Protein AF-A0A7V0QS65-F1 (afdb_monomer)

Nearest PDB structures (foldseek):
  6ao8-assembly1_A  TM=9.561E-01  e=2.373E-02  Neisseria gonorrhoeae NCCP11945
  5b63-assembly1_C  TM=9.162E-01  e=2.020E-02  Escherichia coli K-12
  5b63-assembly1_A  TM=8.714E-01  e=7.732E-02  Escherichia coli K-12
  7yse-assembly1_D  TM=7.301E-01  e=1.126E-01  Escherichia coli K-12
  7yse-assembly1_C  TM=7.371E-01  e=2.520E-01  Escherichia coli K-12

Solvent-accessible surface area (backbone atoms only — not comparable to full-atom values): 5998 Å² total; per-residue (Å²): 139,78,75,55,75,92,77,45,59,57,84,67,68,74,51,69,55,55,50,52,46,56,53,56,64,68,43,50,67,58,55,54,47,52,23,61,76,71,72,37,67,67,56,56,54,54,53,50,51,49,54,52,49,48,49,51,54,35,58,76,75,43,80,51,83,55,94,52,58,63,54,22,50,28,44,50,47,53,52,52,53,51,51,50,53,53,44,50,51,30,50,74,72,74,42,86,71,71,96,70,133

Radius of gyration: 14.53 Å; Cα contacts (8 Å, |Δi|>4): 77; chains: 1; bounding box: 27×30×43 Å

Organism: Aerophobetes bacterium (NCBI:txid2030807)

InterPro domains:
  IPR001278 Arginine-tRNA ligase [PTHR11956] (10-101)
  IPR008909 DALR anticodon binding [PF05746] (9-101)
  IPR008909 DALR anticodon binding [SM00836] (2-101)
  IPR009080 Aminoacyl-tRNA synthetase, class Ia, anticodon-binding [SSF47323] (6-101)

pLDDT: mean 92.58, std 9.52, range [49.34, 98.0]

Sequence (101 aa):
FTPDPEKVNLNLLTTPEERDLMLSITLLPDQVKEAGENLEPHHLTGYLQEIASLFHYFYTRHRVITNNRELSHARLFLIQAVKIVIADLLRILGISAPERM

Structure (mmCIF, N/CA/C/O backbone):
data_AF-A0A7V0QS65-F1
#
_entry.id   AF-A0A7V0QS65-F1
#
loop_
_atom_site.group_PDB
_atom_site.id
_atom_site.type_symbol
_atom_site.label_atom_id
_atom_site.label_alt_id
_atom_site.label_comp_id
_atom_site.label_asym_id
_atom_site.label_entity_id
_atom_site.label_seq_id
_atom_site.pdbx_PDB_ins_code
_atom_site.Cartn_x
_atom_site.Cartn_y
_atom_site.Cartn_z
_atom_site.occupancy
_atom_site.B_iso_or_equiv
_atom_site.auth_seq_id
_atom_site.auth_comp_id
_atom_site.auth_asym_id
_atom_site.auth_atom_id
_atom_site.pdbx_PDB_model_num
ATOM 1 N N . PHE A 1 1 ? -5.873 6.480 -15.294 1.00 49.34 1 PHE A N 1
ATOM 2 C CA . PHE A 1 1 ? -5.361 5.309 -16.029 1.00 49.34 1 PHE A CA 1
ATOM 3 C C . PHE A 1 1 ?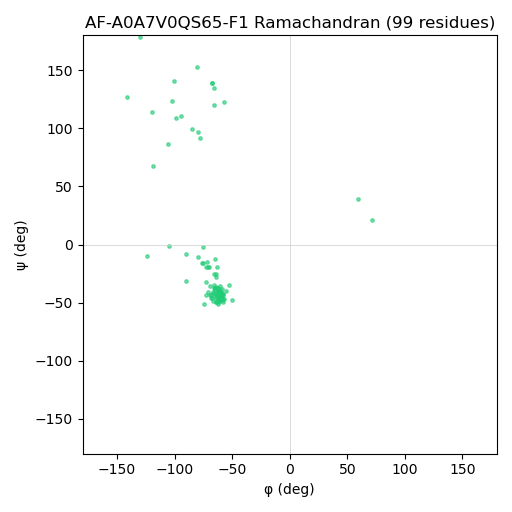 -5.263 4.160 -15.047 1.00 49.34 1 PHE A C 1
ATOM 5 O O . PHE A 1 1 ? -4.227 3.986 -14.423 1.00 49.34 1 PHE A O 1
ATOM 12 N N . THR A 1 2 ? -6.356 3.430 -14.854 1.00 53.78 2 THR A N 1
ATOM 13 C CA . THR A 1 2 ? -6.335 2.187 -14.080 1.00 53.78 2 THR A CA 1
ATOM 14 C C . THR A 1 2 ? -6.258 1.073 -15.113 1.00 53.78 2 THR A C 1
ATOM 16 O O . THR A 1 2 ? -7.206 0.942 -15.890 1.00 53.78 2 THR A O 1
ATOM 19 N N . PRO A 1 3 ? -5.125 0.369 -15.255 1.00 63.59 3 PRO A N 1
ATOM 20 C CA . PRO A 1 3 ? -5.078 -0.753 -16.172 1.00 63.59 3 PRO A CA 1
ATOM 21 C C . PRO A 1 3 ? -6.028 -1.841 -15.647 1.00 63.59 3 PRO A C 1
ATOM 23 O O . PRO A 1 3 ? -6.094 -2.091 -14.446 1.00 63.5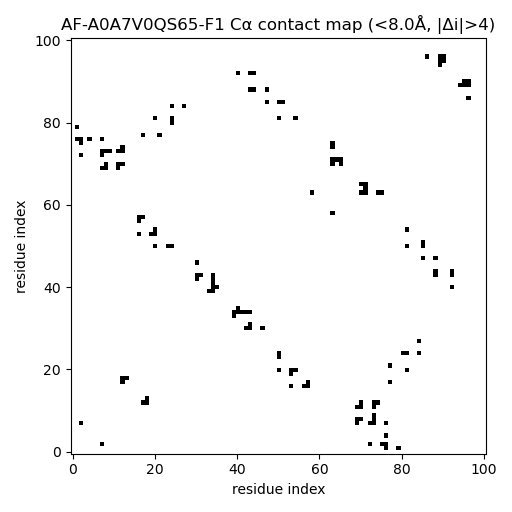9 3 PRO A O 1
ATOM 26 N N . ASP A 1 4 ? -6.829 -2.396 -16.552 1.00 72.44 4 ASP A N 1
ATOM 27 C CA . ASP A 1 4 ? -7.848 -3.405 -16.253 1.00 72.44 4 ASP A CA 1
ATOM 28 C C . ASP A 1 4 ? -7.190 -4.626 -15.575 1.00 72.44 4 ASP A C 1
ATOM 30 O O . ASP A 1 4 ? -6.261 -5.178 -16.175 1.00 72.44 4 ASP A O 1
ATOM 34 N N . PRO A 1 5 ? -7.614 -5.036 -14.358 1.00 68.62 5 PRO A N 1
ATOM 35 C CA . PRO A 1 5 ? -7.000 -6.145 -13.627 1.00 68.62 5 PRO A CA 1
ATOM 36 C C . PRO A 1 5 ? -6.912 -7.428 -14.458 1.00 68.62 5 PRO A C 1
ATOM 38 O O . PRO A 1 5 ? -5.928 -8.155 -14.356 1.00 68.62 5 PRO A O 1
ATOM 41 N N . GLU A 1 6 ? -7.901 -7.679 -15.322 1.00 75.44 6 GLU A N 1
ATOM 42 C CA . GLU A 1 6 ? -7.947 -8.875 -16.172 1.00 75.44 6 GLU A CA 1
ATOM 43 C C . GLU A 1 6 ? -6.971 -8.806 -17.356 1.00 75.44 6 GLU A C 1
ATOM 45 O O . GLU A 1 6 ? -6.658 -9.821 -17.975 1.00 75.44 6 GLU A O 1
ATOM 50 N N . LYS A 1 7 ? -6.456 -7.612 -17.675 1.00 83.94 7 LYS A N 1
ATOM 51 C CA . LYS A 1 7 ? -5.524 -7.372 -18.788 1.00 83.94 7 LYS A CA 1
ATOM 52 C C . LYS A 1 7 ? -4.075 -7.155 -18.341 1.00 83.94 7 LYS A C 1
ATOM 54 O O . LYS A 1 7 ? -3.211 -6.939 -19.192 1.00 83.94 7 LYS A O 1
ATOM 59 N N . VAL A 1 8 ? -3.790 -7.175 -17.038 1.00 91.62 8 VAL A N 1
ATOM 60 C CA . VAL A 1 8 ? -2.442 -6.956 -16.495 1.00 91.62 8 VAL A CA 1
ATOM 61 C C . VAL A 1 8 ? -1.813 -8.281 -16.086 1.00 91.62 8 VAL A C 1
ATOM 63 O O . VAL A 1 8 ? -2.332 -8.999 -15.237 1.00 91.62 8 VAL A O 1
ATOM 66 N N . ASN A 1 9 ? -0.639 -8.587 -16.639 1.00 93.81 9 ASN A N 1
ATOM 67 C CA . ASN A 1 9 ? 0.122 -9.765 -16.238 1.00 93.81 9 ASN A CA 1
ATOM 68 C C . ASN A 1 9 ? 0.865 -9.520 -14.912 1.00 93.81 9 ASN A C 1
ATOM 70 O O . ASN A 1 9 ? 2.005 -9.052 -14.898 1.00 93.81 9 ASN A O 1
ATOM 74 N N . LEU A 1 10 ? 0.220 -9.854 -13.792 1.00 92.50 10 LEU A N 1
ATOM 75 C CA . LEU A 1 10 ? 0.791 -9.692 -12.449 1.00 92.50 10 LEU A CA 1
ATOM 76 C C . LEU A 1 10 ? 1.917 -10.689 -12.134 1.00 92.50 10 LEU A C 1
ATOM 78 O O . LEU A 1 10 ? 2.701 -10.429 -11.227 1.00 92.50 10 LEU A O 1
ATOM 82 N N . ASN A 1 11 ? 2.080 -11.768 -12.912 1.00 94.31 11 ASN A N 1
ATOM 83 C CA . ASN A 1 11 ? 3.187 -12.721 -12.728 1.00 94.31 11 ASN A CA 1
ATOM 84 C C . ASN A 1 11 ? 4.568 -12.096 -12.994 1.00 94.31 11 ASN A C 1
ATOM 86 O O . ASN A 1 11 ? 5.590 -12.701 -12.683 1.00 94.31 11 ASN A O 1
ATOM 90 N N . LEU A 1 12 ? 4.608 -10.896 -13.582 1.00 95.44 12 LEU A N 1
ATOM 91 C CA . LEU A 1 12 ? 5.833 -10.122 -13.782 1.00 95.44 12 LEU A CA 1
ATOM 92 C C . LEU A 1 12 ? 6.333 -9.452 -12.490 1.00 95.44 12 LEU A C 1
ATOM 94 O O . LEU A 1 12 ? 7.495 -9.044 -12.441 1.00 95.44 12 LEU A O 1
ATOM 98 N N . LEU A 1 13 ? 5.485 -9.353 -11.459 1.00 95.44 13 LEU A N 1
ATOM 99 C CA . LEU A 1 13 ? 5.854 -8.851 -10.137 1.00 95.44 13 LEU A CA 1
ATOM 100 C C . LEU A 1 13 ? 6.560 -9.961 -9.355 1.00 95.44 13 LEU A C 1
ATOM 102 O O . LEU A 1 13 ? 5.932 -10.856 -8.791 1.00 95.44 13 LEU A O 1
ATOM 106 N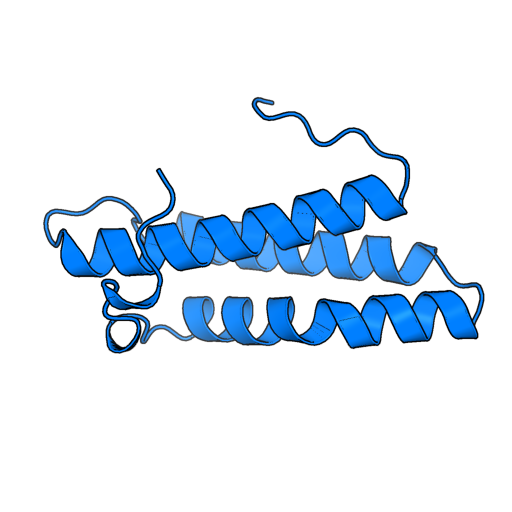 N . THR A 1 14 ? 7.886 -9.936 -9.373 1.00 96.31 14 THR A N 1
ATOM 107 C CA . THR A 1 14 ? 8.735 -11.037 -8.896 1.00 96.31 14 THR A CA 1
ATOM 108 C C . THR A 1 14 ? 9.720 -10.606 -7.824 1.00 96.31 14 THR A C 1
ATOM 110 O O . THR A 1 14 ? 10.365 -11.462 -7.214 1.00 96.31 14 THR A O 1
ATOM 113 N N . THR A 1 15 ? 9.860 -9.303 -7.574 1.00 96.88 15 THR A N 1
ATOM 114 C CA . THR A 1 15 ? 10.856 -8.820 -6.623 1.00 96.88 15 THR A CA 1
ATOM 115 C C . THR A 1 15 ? 10.348 -8.954 -5.184 1.00 96.88 15 THR A C 1
ATOM 117 O O . THR A 1 15 ? 9.135 -8.908 -4.946 1.00 96.88 15 THR A O 1
ATOM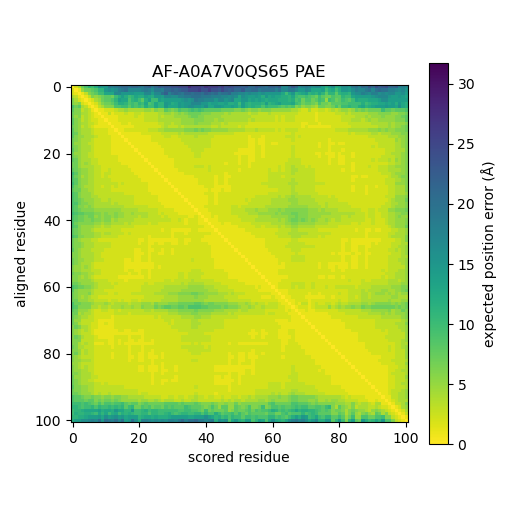 120 N N . PRO A 1 16 ? 11.250 -9.108 -4.198 1.00 96.88 16 PRO A N 1
ATOM 121 C CA . PRO A 1 16 ? 10.860 -9.140 -2.791 1.00 96.88 16 PRO A CA 1
ATOM 122 C C . PRO A 1 16 ? 10.071 -7.895 -2.374 1.00 96.88 16 PRO A C 1
ATOM 124 O O . PRO A 1 16 ? 9.051 -8.013 -1.717 1.00 96.88 16 PRO A O 1
ATOM 127 N N . GLU A 1 17 ? 10.465 -6.714 -2.851 1.00 97.12 17 GLU A N 1
ATOM 128 C CA . GLU A 1 17 ? 9.838 -5.441 -2.473 1.00 97.12 17 GLU A CA 1
ATOM 129 C C . GLU A 1 17 ? 8.414 -5.308 -3.027 1.00 97.12 17 GLU A C 1
ATOM 131 O O . GLU A 1 17 ? 7.536 -4.748 -2.374 1.00 97.12 17 GLU A O 1
ATOM 136 N N . GLU A 1 18 ? 8.170 -5.837 -4.231 1.00 97.19 18 GLU A N 1
ATOM 137 C CA . GLU A 1 18 ? 6.825 -5.927 -4.804 1.00 97.1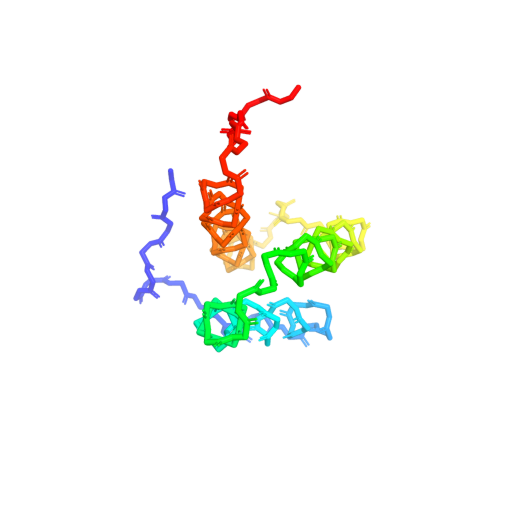9 18 GLU A CA 1
ATOM 138 C C . GLU A 1 18 ? 5.950 -6.857 -3.954 1.00 97.19 18 GLU A C 1
ATOM 140 O O . GLU A 1 18 ? 4.800 -6.528 -3.661 1.00 97.19 18 GLU A O 1
ATOM 145 N N . ARG A 1 19 ? 6.501 -7.996 -3.514 1.00 96.81 19 ARG A N 1
ATOM 146 C CA . ARG A 1 19 ? 5.813 -8.945 -2.630 1.00 96.81 19 ARG A CA 1
ATOM 147 C C . ARG A 1 19 ? 5.519 -8.346 -1.258 1.00 96.81 19 ARG A C 1
ATOM 149 O O . ARG A 1 19 ? 4.400 -8.512 -0.782 1.00 96.81 19 ARG A O 1
ATOM 156 N N . ASP A 1 20 ? 6.470 -7.650 -0.652 1.00 96.88 20 ASP A N 1
ATOM 157 C CA . ASP A 1 20 ? 6.300 -7.026 0.662 1.00 96.88 20 ASP A CA 1
ATOM 158 C C . ASP A 1 20 ? 5.188 -5.973 0.625 1.00 96.88 20 ASP A C 1
ATOM 160 O O . ASP A 1 20 ? 4.323 -5.952 1.501 1.00 96.88 20 ASP A O 1
ATOM 164 N N . LEU A 1 21 ? 5.139 -5.162 -0.440 1.00 97.19 21 LEU A N 1
ATOM 165 C CA . LEU A 1 21 ? 4.028 -4.243 -0.678 1.00 97.19 21 LEU A CA 1
ATOM 166 C C . LEU A 1 21 ? 2.696 -4.979 -0.828 1.00 97.19 21 LEU A C 1
ATOM 168 O O . LEU A 1 21 ? 1.731 -4.594 -0.176 1.00 97.19 21 LEU A O 1
ATOM 172 N N . MET A 1 22 ? 2.638 -6.029 -1.657 1.00 96.56 22 MET A N 1
ATOM 173 C CA . MET A 1 22 ? 1.418 -6.819 -1.866 1.00 96.56 22 MET A CA 1
ATOM 174 C C . MET A 1 22 ? 0.907 -7.453 -0.569 1.00 96.56 22 MET A C 1
ATOM 176 O O . MET A 1 22 ? -0.292 -7.436 -0.316 1.00 96.56 22 MET A O 1
ATOM 180 N N . LEU A 1 23 ? 1.795 -7.989 0.267 1.00 97.00 23 LEU A N 1
ATOM 181 C CA . LEU A 1 23 ? 1.412 -8.546 1.562 1.00 97.00 23 LEU A CA 1
ATOM 182 C C . LEU A 1 23 ? 0.922 -7.443 2.500 1.00 97.00 23 LEU A C 1
ATOM 184 O O . LEU A 1 23 ? -0.165 -7.559 3.060 1.00 97.00 23 LEU A O 1
ATOM 188 N N . SER A 1 24 ? 1.669 -6.344 2.611 1.00 97.06 24 SER A N 1
ATOM 189 C CA . SER A 1 24 ? 1.310 -5.231 3.488 1.00 97.06 24 SER A CA 1
ATOM 190 C C . SER A 1 24 ? -0.075 -4.672 3.159 1.00 97.06 24 SER A C 1
ATOM 192 O O . SER A 1 24 ? -0.895 -4.558 4.066 1.00 97.06 24 SER A O 1
ATOM 194 N N . ILE A 1 25 ? -0.404 -4.423 1.882 1.00 96.38 25 ILE A N 1
ATOM 195 C CA . ILE A 1 25 ? -1.726 -3.890 1.494 1.00 96.38 25 ILE A CA 1
ATOM 196 C C . ILE A 1 25 ? -2.887 -4.841 1.815 1.00 96.38 25 ILE A C 1
ATOM 198 O O . ILE A 1 25 ? -3.998 -4.372 2.055 1.00 96.38 25 ILE A O 1
ATOM 202 N N . THR A 1 26 ? -2.659 -6.161 1.842 1.00 96.31 26 THR A N 1
ATOM 203 C CA . THR A 1 26 ? -3.722 -7.127 2.179 1.00 96.31 26 THR A CA 1
ATOM 204 C C . THR A 1 26 ? -4.113 -7.102 3.652 1.00 96.31 26 THR A C 1
ATOM 206 O O . THR A 1 26 ? -5.216 -7.527 3.977 1.00 96.31 26 THR A O 1
ATOM 209 N N . LEU A 1 27 ? -3.257 -6.557 4.524 1.00 96.88 27 LEU A N 1
ATOM 210 C CA . LEU A 1 27 ? -3.508 -6.470 5.965 1.00 96.88 27 LEU A CA 1
ATOM 211 C C . LEU A 1 27 ? -4.444 -5.318 6.353 1.00 96.88 27 LEU A C 1
ATOM 213 O O . LEU A 1 27 ? -4.898 -5.279 7.493 1.00 96.88 27 LEU A O 1
ATOM 217 N N . LEU A 1 28 ? -4.756 -4.389 5.439 1.00 97.12 28 LEU A N 1
ATOM 218 C CA . LEU A 1 28 ? -5.573 -3.209 5.744 1.00 97.12 28 LEU A CA 1
ATOM 219 C C . LEU A 1 28 ? -6.892 -3.546 6.474 1.00 97.12 28 LEU A C 1
ATOM 221 O O . LEU A 1 28 ? -7.173 -2.886 7.474 1.00 97.12 28 LEU A O 1
ATOM 225 N N . PRO A 1 29 ? -7.708 -4.531 6.040 1.00 97.25 29 PRO A N 1
ATOM 226 C CA . PRO A 1 29 ? -8.972 -4.832 6.710 1.00 97.25 29 PRO A CA 1
ATOM 227 C C . PRO A 1 29 ? -8.776 -5.278 8.161 1.00 97.25 29 PRO A C 1
ATOM 229 O O . PRO A 1 29 ? -9.522 -4.839 9.036 1.00 97.25 29 PRO A O 1
ATOM 232 N N . ASP A 1 30 ? -7.755 -6.099 8.416 1.00 97.38 30 ASP A N 1
ATOM 233 C CA . ASP A 1 30 ? -7.436 -6.600 9.753 1.00 97.38 30 ASP A CA 1
ATOM 234 C C . ASP A 1 30 ? -6.925 -5.467 10.648 1.00 97.38 30 ASP A C 1
ATOM 236 O O . ASP A 1 30 ? -7.403 -5.315 11.769 1.00 97.38 30 ASP A O 1
ATOM 240 N N . GLN A 1 31 ? -6.045 -4.606 10.126 1.00 97.50 31 GLN A N 1
ATOM 241 C CA . GLN A 1 31 ? -5.538 -3.431 10.845 1.00 97.50 31 GLN A CA 1
ATOM 242 C C . GLN A 1 31 ? -6.661 -2.455 11.223 1.00 97.50 31 GLN A C 1
ATOM 244 O O . GLN A 1 31 ? -6.706 -1.951 12.344 1.00 97.50 31 GLN A O 1
ATOM 249 N N . VAL A 1 32 ? -7.603 -2.201 10.306 1.00 97.62 32 VAL A N 1
ATOM 250 C CA . VAL A 1 32 ? -8.769 -1.342 10.571 1.00 97.62 32 VAL A CA 1
ATOM 251 C C . VAL A 1 32 ? -9.702 -1.979 11.598 1.00 97.62 32 VAL A C 1
ATOM 253 O O . VAL A 1 32 ? -10.199 -1.280 12.483 1.00 97.62 32 VAL A O 1
ATOM 256 N N . LYS A 1 33 ? -9.931 -3.293 11.502 1.00 97.88 33 LYS A N 1
ATOM 257 C CA . LYS A 1 33 ? -10.759 -4.035 12.455 1.00 97.88 33 LYS A CA 1
ATOM 258 C C . LYS A 1 33 ? -10.162 -3.984 13.860 1.00 97.88 33 LYS A C 1
ATOM 260 O O . LYS A 1 33 ? -10.863 -3.589 14.784 1.00 97.88 33 LYS A O 1
ATOM 265 N N . GLU A 1 34 ? -8.885 -4.322 14.004 1.00 97.31 34 GLU A N 1
ATOM 266 C CA . GLU A 1 34 ? -8.177 -4.344 15.287 1.00 97.31 34 GLU A CA 1
ATOM 267 C C . GLU A 1 34 ? -8.155 -2.957 15.945 1.00 97.31 34 GLU A C 1
ATOM 269 O O . GLU A 1 34 ? -8.556 -2.811 17.100 1.00 97.31 34 GLU A O 1
ATOM 274 N N . ALA A 1 35 ? -7.800 -1.912 15.188 1.00 97.25 35 ALA A N 1
ATOM 275 C CA . ALA A 1 35 ? -7.805 -0.540 15.694 1.00 97.25 35 ALA A CA 1
ATOM 276 C C . ALA A 1 35 ? -9.205 -0.084 16.151 1.00 97.25 35 ALA A C 1
ATOM 278 O O . ALA A 1 35 ? -9.330 0.663 17.124 1.00 97.25 35 ALA A O 1
ATOM 279 N N . GLY A 1 36 ? -10.261 -0.530 15.462 1.00 97.06 36 GLY A N 1
ATOM 280 C CA . GLY A 1 36 ? -11.649 -0.249 15.829 1.00 97.06 36 GLY A CA 1
ATOM 281 C C . GLY A 1 36 ? -12.120 -1.015 17.069 1.00 97.06 36 GLY A C 1
ATOM 282 O O . GLY A 1 36 ? -12.758 -0.421 17.936 1.00 97.06 36 GLY A O 1
ATOM 283 N N . GLU A 1 37 ? -11.795 -2.306 17.171 1.00 98.00 37 GLU A N 1
ATOM 284 C CA . GLU A 1 37 ? -12.162 -3.170 18.304 1.00 98.00 37 GLU A CA 1
ATOM 285 C C . GLU A 1 37 ? -11.481 -2.728 19.606 1.00 98.00 37 GLU A C 1
ATOM 287 O O . GLU A 1 37 ? -12.120 -2.728 20.659 1.00 98.00 37 GLU A O 1
ATOM 292 N N . ASN A 1 38 ? -10.225 -2.280 19.527 1.00 97.81 38 ASN A N 1
ATOM 293 C CA . ASN A 1 38 ? -9.452 -1.851 20.693 1.00 97.81 38 ASN A CA 1
ATOM 294 C C . ASN A 1 38 ? -9.596 -0.355 21.021 1.00 97.81 38 ASN A C 1
ATOM 296 O O . ASN A 1 38 ? -9.132 0.084 22.070 1.00 97.81 38 ASN A O 1
ATOM 300 N N . LEU A 1 39 ? -10.254 0.434 20.159 1.00 95.62 39 LEU A N 1
ATOM 301 C CA . LEU A 1 39 ? -10.314 1.903 20.250 1.00 95.62 39 LEU A CA 1
ATOM 302 C C . LEU A 1 39 ? -8.922 2.563 20.199 1.00 95.62 39 LEU A C 1
ATOM 304 O O . LEU A 1 39 ? -8.655 3.564 20.866 1.00 95.62 39 LEU A O 1
ATOM 308 N N . GLU A 1 40 ? -8.040 2.023 19.359 1.00 95.69 40 GLU A N 1
ATOM 309 C CA . GLU A 1 40 ? -6.631 2.406 19.252 1.00 95.69 40 GLU A CA 1
ATOM 310 C C . GLU A 1 40 ? -6.292 2.951 17.846 1.00 95.69 40 GLU A C 1
ATOM 312 O O . GLU A 1 40 ? -5.505 2.362 17.103 1.00 95.69 40 GLU A O 1
ATOM 317 N N . PRO A 1 41 ? -6.825 4.125 17.446 1.00 90.88 41 PRO A N 1
ATOM 318 C CA . PRO A 1 41 ? -6.640 4.670 16.093 1.00 90.88 41 PRO A CA 1
ATOM 319 C C . PRO A 1 41 ? -5.177 4.986 15.744 1.00 90.88 41 PRO A C 1
ATOM 321 O O . PRO A 1 41 ? -4.820 5.085 14.571 1.00 90.88 41 PRO A O 1
ATOM 324 N N . HIS A 1 42 ? -4.311 5.129 16.750 1.00 93.56 42 HIS A N 1
ATOM 325 C CA . HIS A 1 42 ? -2.887 5.381 16.559 1.00 93.56 42 HIS A CA 1
ATOM 326 C C . HIS A 1 42 ? -2.162 4.21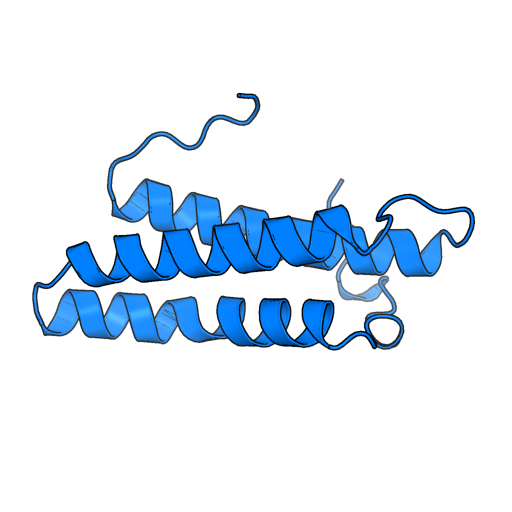6 15.860 1.00 93.56 42 HIS A C 1
ATOM 328 O O . HIS A 1 42 ? -1.188 4.471 15.154 1.00 93.56 42 HIS A O 1
ATOM 334 N N . HIS A 1 43 ? -2.657 2.974 15.946 1.00 95.12 43 HIS A N 1
ATOM 335 C CA . HIS A 1 43 ? -2.080 1.837 15.213 1.00 95.12 43 HIS A CA 1
ATOM 336 C C . HIS A 1 43 ? -2.097 2.065 13.697 1.00 95.12 43 HIS A C 1
ATOM 338 O O . HIS A 1 43 ? -1.112 1.794 13.009 1.00 95.12 43 HIS A O 1
ATOM 344 N N . LEU A 1 44 ? -3.165 2.681 13.179 1.00 96.94 44 LEU A N 1
ATOM 345 C CA . LEU A 1 44 ? -3.286 2.991 11.753 1.00 96.94 44 LEU A CA 1
ATOM 346 C C . LEU A 1 44 ? -2.252 4.018 11.280 1.00 96.94 44 LEU A C 1
ATOM 348 O O . LEU A 1 44 ? -1.882 4.014 10.108 1.00 96.94 44 LEU A O 1
ATOM 352 N N . THR A 1 45 ? -1.752 4.875 12.177 1.00 96.00 45 THR A N 1
ATOM 353 C CA . THR A 1 45 ? -0.673 5.820 11.844 1.00 96.00 45 THR A CA 1
ATOM 354 C C . THR A 1 45 ? 0.663 5.107 11.647 1.00 96.00 45 THR A C 1
ATOM 356 O O . THR A 1 45 ? 1.373 5.411 10.689 1.00 96.00 45 THR A O 1
ATOM 359 N N . GLY A 1 46 ? 0.967 4.115 12.493 1.00 96.62 46 GLY A N 1
ATOM 360 C CA . GLY A 1 46 ? 2.151 3.267 12.350 1.00 96.62 46 GLY A CA 1
ATOM 361 C C . GLY A 1 46 ? 2.093 2.450 11.063 1.00 96.62 46 GLY A C 1
ATOM 362 O O . GLY A 1 46 ? 3.006 2.519 10.244 1.00 96.62 46 GLY A O 1
ATOM 363 N N . TYR A 1 47 ? 0.962 1.788 10.818 1.00 97.62 47 TYR A N 1
ATOM 364 C CA . TYR A 1 47 ? 0.742 1.018 9.595 1.00 97.62 47 TYR A CA 1
ATOM 365 C C . TYR A 1 47 ? 0.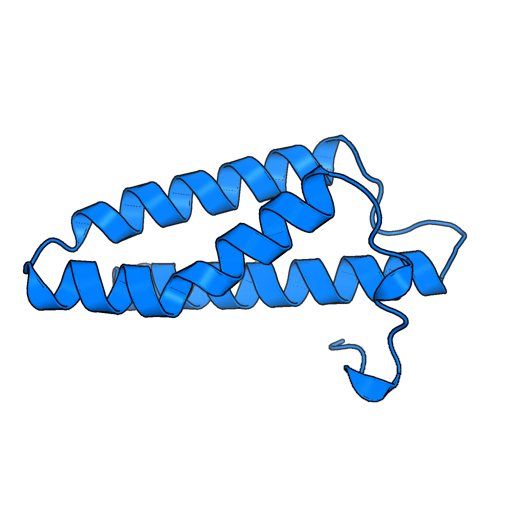838 1.879 8.319 1.00 97.62 47 TYR A C 1
ATOM 367 O O . TYR A 1 47 ? 1.477 1.488 7.340 1.00 97.62 47 TYR A O 1
ATOM 375 N N . LEU A 1 48 ? 0.286 3.099 8.331 1.00 97.06 48 LEU A N 1
ATOM 376 C CA . LEU A 1 48 ? 0.449 4.054 7.229 1.00 97.06 48 LEU A CA 1
ATOM 377 C C . LEU A 1 48 ? 1.928 4.400 6.983 1.00 97.06 48 LEU A C 1
ATOM 379 O O . LEU A 1 48 ? 2.369 4.446 5.830 1.00 97.06 48 LEU A O 1
ATOM 383 N N . GLN A 1 49 ? 2.698 4.637 8.047 1.00 96.69 49 GLN A N 1
ATOM 384 C CA . GLN A 1 49 ? 4.126 4.940 7.950 1.00 96.69 49 GLN A CA 1
ATOM 385 C C . GLN A 1 49 ? 4.932 3.752 7.404 1.00 96.69 49 GLN A C 1
ATOM 387 O O . GLN A 1 49 ? 5.854 3.948 6.605 1.00 96.69 49 GLN A O 1
ATOM 392 N N . GLU A 1 50 ? 4.572 2.525 7.777 1.00 97.06 50 GLU A N 1
ATOM 393 C CA . GLU A 1 50 ? 5.176 1.301 7.247 1.00 97.06 50 GLU A CA 1
ATOM 394 C C . GLU A 1 50 ? 4.917 1.145 5.746 1.00 97.06 50 GLU A C 1
ATOM 396 O O . GLU A 1 50 ? 5.870 0.992 4.978 1.00 97.06 50 GLU A O 1
ATOM 401 N N . ILE A 1 51 ? 3.664 1.282 5.295 1.00 97.31 51 ILE A N 1
ATOM 402 C CA . ILE A 1 51 ? 3.321 1.224 3.864 1.00 97.31 51 ILE A CA 1
ATOM 403 C C . ILE A 1 51 ? 4.073 2.302 3.081 1.00 97.31 51 ILE A C 1
ATOM 405 O O . ILE A 1 51 ? 4.637 2.019 2.021 1.00 97.31 51 ILE A O 1
ATOM 409 N N . ALA A 1 52 ? 4.114 3.535 3.594 1.00 96.12 52 ALA A N 1
ATOM 410 C CA . ALA A 1 52 ? 4.840 4.629 2.954 1.00 96.12 52 ALA A CA 1
ATOM 411 C C . ALA A 1 52 ? 6.343 4.322 2.830 1.00 96.12 52 ALA A C 1
ATOM 413 O O . ALA A 1 52 ? 6.949 4.600 1.792 1.00 96.12 52 ALA A O 1
ATOM 414 N N . SER A 1 53 ? 6.932 3.701 3.854 1.00 97.62 53 SER A N 1
ATOM 415 C CA . SER A 1 53 ? 8.343 3.302 3.868 1.00 97.62 53 SER A CA 1
ATOM 416 C C . SER A 1 53 ? 8.630 2.182 2.865 1.00 97.62 53 SER A C 1
ATOM 418 O O . SER A 1 53 ? 9.571 2.297 2.076 1.00 97.62 53 SER A O 1
ATOM 420 N N . LEU A 1 54 ? 7.792 1.140 2.827 1.00 97.81 54 LEU A N 1
ATOM 421 C CA . LEU A 1 54 ? 7.885 0.054 1.844 1.00 97.81 54 LEU A CA 1
ATOM 422 C C . LEU A 1 54 ? 7.742 0.585 0.415 1.00 97.81 54 LEU A C 1
ATOM 424 O O . LEU A 1 54 ? 8.515 0.221 -0.472 1.00 97.81 54 LEU A O 1
ATOM 428 N N . PHE A 1 55 ? 6.795 1.499 0.196 1.00 97.44 55 PHE A N 1
ATOM 429 C CA . PHE A 1 55 ? 6.584 2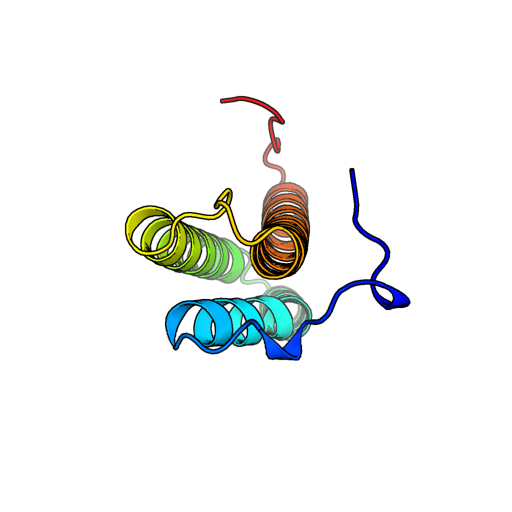.117 -1.107 1.00 97.44 55 PHE A CA 1
ATOM 430 C C . PHE A 1 55 ? 7.789 2.954 -1.539 1.00 97.44 55 PHE A C 1
ATOM 432 O O . PHE A 1 55 ? 8.253 2.820 -2.672 1.00 97.44 55 PHE A O 1
ATOM 439 N N . HIS A 1 56 ? 8.334 3.778 -0.641 1.00 96.56 56 HIS A N 1
ATOM 440 C CA . HIS A 1 56 ? 9.536 4.560 -0.917 1.00 96.56 56 HIS A CA 1
ATOM 441 C C . HIS A 1 56 ? 10.732 3.657 -1.252 1.00 96.56 56 HIS A C 1
ATOM 443 O O . HIS A 1 56 ? 11.458 3.900 -2.221 1.00 96.56 56 HIS A O 1
ATOM 449 N N . TYR A 1 57 ? 10.909 2.572 -0.498 1.00 96.81 57 TYR A N 1
ATOM 450 C CA . TYR A 1 57 ? 11.964 1.595 -0.744 1.00 96.81 57 TYR A CA 1
ATOM 451 C C . TYR A 1 57 ? 11.819 0.908 -2.110 1.00 96.81 57 TYR A C 1
ATOM 453 O O . TYR A 1 57 ? 12.772 0.858 -2.888 1.00 96.81 57 TYR A O 1
ATOM 461 N N . PHE A 1 58 ? 10.613 0.454 -2.458 1.00 97.31 58 PHE A N 1
ATOM 462 C CA . PHE A 1 58 ? 10.314 -0.086 -3.784 1.00 97.31 58 PHE A CA 1
ATOM 463 C C . PHE A 1 58 ? 10.612 0.935 -4.893 1.00 97.31 58 PHE A C 1
ATOM 465 O O . PHE A 1 58 ? 11.316 0.617 -5.851 1.00 97.31 58 PHE A O 1
ATOM 472 N N . TYR A 1 59 ? 10.125 2.171 -4.754 1.00 94.88 59 TYR A N 1
ATOM 473 C CA . TYR A 1 59 ? 10.216 3.199 -5.793 1.00 94.88 59 TYR A CA 1
ATOM 474 C C . TYR A 1 59 ? 11.658 3.641 -6.076 1.00 94.88 59 TYR A C 1
ATOM 476 O O . TYR A 1 59 ? 12.013 3.928 -7.219 1.00 94.88 59 TYR A O 1
ATOM 484 N N . THR A 1 60 ? 12.507 3.679 -5.046 1.00 95.69 60 THR A N 1
ATOM 485 C CA . THR A 1 60 ? 13.928 4.037 -5.193 1.00 95.69 60 THR A CA 1
ATOM 486 C C . THR A 1 60 ? 14.746 2.936 -5.867 1.00 95.69 60 THR A C 1
ATOM 488 O O . THR A 1 60 ? 15.689 3.238 -6.598 1.00 95.69 60 THR A O 1
ATOM 491 N N . ARG A 1 61 ? 14.385 1.663 -5.665 1.00 95.69 61 ARG A N 1
ATOM 492 C CA . ARG A 1 61 ? 15.115 0.514 -6.225 1.00 95.69 61 ARG A CA 1
ATOM 493 C C . ARG A 1 61 ? 14.612 0.074 -7.595 1.00 95.69 61 ARG A C 1
ATOM 495 O O . ARG A 1 61 ? 15.401 -0.409 -8.407 1.00 95.69 61 ARG A O 1
ATOM 502 N N . HIS A 1 62 ? 13.320 0.240 -7.866 1.00 95.44 62 HIS A N 1
ATOM 503 C CA . HIS A 1 62 ? 12.668 -0.306 -9.051 1.00 95.44 62 HIS A CA 1
ATOM 504 C C . HIS A 1 62 ? 12.076 0.789 -9.920 1.00 95.44 62 HIS A C 1
ATOM 506 O O . HIS A 1 62 ? 11.085 1.434 -9.584 1.00 95.44 62 HIS A O 1
ATOM 512 N N . ARG A 1 63 ? 12.636 0.948 -11.121 1.00 95.12 63 ARG A N 1
ATOM 513 C CA . ARG A 1 63 ? 12.069 1.862 -12.110 1.00 95.12 63 ARG A CA 1
ATOM 514 C C . ARG A 1 63 ? 10.694 1.359 -12.561 1.00 95.12 63 ARG A C 1
ATOM 516 O O . ARG A 1 63 ? 10.572 0.268 -13.116 1.00 95.12 63 ARG A O 1
ATOM 523 N N . VAL A 1 64 ? 9.664 2.174 -12.351 1.00 94.56 64 VAL A N 1
ATOM 524 C CA . VAL A 1 64 ? 8.270 1.836 -12.684 1.00 94.56 64 VAL A CA 1
ATOM 525 C C . VAL A 1 64 ? 8.031 1.902 -14.192 1.00 94.56 64 VAL A C 1
ATOM 527 O O . VAL A 1 64 ? 7.548 0.946 -14.793 1.00 94.56 64 VAL A O 1
ATOM 530 N N . ILE A 1 65 ? 8.408 3.018 -14.821 1.00 94.50 65 ILE A N 1
ATOM 531 C CA . ILE A 1 65 ? 8.259 3.233 -16.265 1.00 94.50 65 ILE A CA 1
ATOM 532 C C . ILE A 1 65 ? 9.556 2.849 -16.973 1.00 94.50 65 ILE A C 1
ATOM 534 O O . ILE A 1 65 ? 10.581 3.525 -16.835 1.00 94.50 65 ILE A O 1
ATOM 538 N N . THR A 1 66 ? 9.505 1.756 -17.726 1.00 92.38 66 THR A N 1
ATOM 539 C CA . THR A 1 66 ? 10.641 1.152 -18.429 1.00 92.38 66 THR A CA 1
ATOM 540 C C . THR A 1 66 ? 10.286 0.890 -19.894 1.00 92.38 66 THR A C 1
ATOM 542 O O . THR A 1 66 ? 9.157 1.121 -20.321 1.00 92.38 66 THR A O 1
ATOM 545 N N . ASN A 1 67 ? 11.242 0.370 -20.667 1.00 93.94 67 ASN A N 1
ATOM 546 C CA . ASN A 1 67 ? 10.990 -0.063 -22.045 1.00 93.94 67 ASN A CA 1
ATOM 547 C C . ASN A 1 67 ? 10.115 -1.330 -22.115 1.00 93.94 67 ASN A C 1
ATOM 549 O O . ASN A 1 67 ? 9.505 -1.594 -23.149 1.00 93.94 67 ASN A O 1
ATOM 553 N N . ASN A 1 68 ? 10.020 -2.100 -21.023 1.00 95.12 68 ASN A N 1
ATOM 554 C CA . ASN A 1 68 ? 9.084 -3.212 -20.914 1.00 95.12 68 ASN A CA 1
ATOM 555 C C . ASN A 1 68 ? 7.715 -2.683 -20.458 1.00 95.12 68 ASN A C 1
ATOM 557 O O . ASN A 1 68 ? 7.484 -2.443 -19.271 1.00 95.12 68 ASN A O 1
ATOM 561 N N . ARG A 1 69 ? 6.806 -2.506 -21.422 1.00 93.75 69 ARG A N 1
ATOM 562 C CA . ARG A 1 69 ? 5.463 -1.963 -21.178 1.00 93.75 69 ARG A CA 1
ATOM 563 C C . ARG A 1 69 ? 4.612 -2.859 -20.282 1.00 93.75 69 ARG A C 1
ATOM 565 O O . ARG A 1 69 ? 3.863 -2.329 -19.469 1.00 93.75 69 ARG A O 1
ATOM 572 N N . GLU A 1 70 ? 4.729 -4.180 -20.405 1.00 94.31 70 GLU A N 1
ATOM 573 C CA . GLU A 1 70 ? 3.946 -5.119 -19.593 1.00 94.31 70 GLU A CA 1
ATOM 574 C C . GLU A 1 70 ? 4.350 -5.049 -18.121 1.00 94.31 70 GLU A C 1
ATOM 576 O O . GLU A 1 70 ? 3.490 -4.894 -17.254 1.00 94.31 70 GLU A O 1
ATOM 581 N N . LEU A 1 71 ? 5.657 -5.051 -17.839 1.00 95.50 71 LEU A N 1
ATOM 582 C CA . LEU A 1 71 ? 6.165 -4.874 -16.478 1.00 95.50 71 LEU A CA 1
ATOM 583 C C . LEU A 1 71 ? 5.767 -3.505 -15.913 1.00 95.50 71 LEU A C 1
ATOM 585 O O . LEU A 1 71 ? 5.365 -3.398 -14.756 1.00 95.50 71 LEU A O 1
ATOM 589 N N . SER A 1 72 ? 5.835 -2.451 -16.729 1.00 95.56 72 SER A N 1
ATOM 590 C CA . SER A 1 72 ? 5.381 -1.124 -16.312 1.00 95.56 72 SER A CA 1
ATOM 591 C C . SER A 1 72 ? 3.889 -1.088 -15.993 1.00 95.56 72 SER A C 1
ATOM 593 O O . SER A 1 72 ? 3.512 -0.467 -15.004 1.00 95.56 72 SER A O 1
ATOM 595 N N . HIS A 1 73 ? 3.037 -1.770 -16.762 1.00 94.75 73 HIS A N 1
ATOM 596 C CA . HIS A 1 73 ? 1.616 -1.894 -16.433 1.00 94.75 73 HIS A CA 1
ATOM 597 C C . HIS A 1 73 ? 1.397 -2.651 -15.116 1.00 94.75 73 HIS A C 1
ATOM 599 O O . HIS A 1 73 ? 0.615 -2.186 -14.289 1.00 94.75 73 HIS A O 1
ATOM 605 N N . ALA A 1 74 ? 2.117 -3.755 -14.888 1.00 95.31 74 ALA A N 1
ATOM 606 C CA . ALA A 1 74 ? 2.041 -4.514 -13.639 1.00 95.31 74 ALA A CA 1
ATOM 607 C C . ALA A 1 74 ? 2.447 -3.667 -12.423 1.00 95.31 74 ALA A C 1
ATOM 609 O O . ALA A 1 74 ? 1.726 -3.608 -11.428 1.00 95.31 74 ALA A O 1
ATOM 610 N N . ARG A 1 75 ? 3.556 -2.925 -12.522 1.00 96.19 75 ARG A N 1
ATOM 611 C CA . ARG A 1 75 ? 4.012 -2.026 -11.451 1.00 96.19 75 ARG A CA 1
ATOM 612 C C . ARG A 1 75 ? 3.058 -0.860 -11.224 1.00 96.19 75 ARG A C 1
ATOM 614 O O . ARG A 1 75 ? 2.779 -0.523 -10.081 1.00 96.19 75 ARG A O 1
ATOM 621 N N . LEU A 1 76 ? 2.519 -0.257 -12.284 1.00 95.38 76 LEU A N 1
ATOM 622 C CA . LEU A 1 76 ? 1.515 0.804 -12.153 1.00 95.38 76 LEU A CA 1
ATOM 623 C C . LEU A 1 76 ? 0.240 0.310 -11.464 1.00 95.38 76 LEU A C 1
ATOM 625 O O . LEU A 1 76 ? -0.335 1.048 -10.666 1.00 95.38 76 LEU A O 1
ATOM 629 N N . PHE A 1 77 ? -0.177 -0.929 -11.734 1.00 95.12 77 PHE A N 1
ATOM 630 C CA . PHE A 1 77 ? -1.302 -1.552 -11.042 1.00 95.12 77 PHE A CA 1
ATOM 631 C C . PHE A 1 77 ? -1.032 -1.684 -9.535 1.00 95.12 77 PHE A C 1
ATOM 633 O O . PHE A 1 77 ? -1.852 -1.248 -8.729 1.00 95.12 77 PHE A O 1
ATOM 640 N N . LEU A 1 78 ? 0.149 -2.187 -9.150 1.00 95.31 78 LEU A N 1
ATOM 641 C CA . LEU A 1 78 ? 0.560 -2.276 -7.744 1.00 95.31 78 LEU A CA 1
ATOM 642 C C . LEU A 1 78 ? 0.563 -0.900 -7.056 1.00 95.31 78 LEU A C 1
ATOM 644 O O . LEU A 1 78 ? -0.000 -0.740 -5.977 1.00 95.31 78 LEU A O 1
ATOM 648 N N . ILE A 1 79 ? 1.141 0.119 -7.697 1.00 95.56 79 ILE A N 1
ATOM 649 C CA . ILE A 1 79 ? 1.198 1.487 -7.149 1.00 95.56 79 ILE A CA 1
ATOM 650 C C . ILE A 1 79 ? -0.201 2.072 -6.966 1.00 95.56 79 ILE A C 1
ATOM 652 O O . ILE A 1 79 ? -0.457 2.777 -5.992 1.00 95.56 79 ILE A O 1
ATOM 656 N N . GLN A 1 80 ? -1.123 1.778 -7.881 1.00 93.94 80 GLN A N 1
ATOM 657 C CA . GLN A 1 80 ? -2.504 2.214 -7.747 1.00 93.94 80 GLN A CA 1
ATOM 658 C C . GLN A 1 80 ? -3.189 1.564 -6.537 1.00 93.94 80 GLN A C 1
ATOM 660 O O . GLN A 1 80 ? -3.921 2.256 -5.830 1.00 93.94 80 GLN A O 1
ATOM 665 N N . ALA A 1 81 ? -2.932 0.281 -6.266 1.00 94.75 81 ALA A N 1
ATOM 666 C CA . ALA A 1 81 ? -3.433 -0.385 -5.063 1.00 94.75 81 ALA A CA 1
ATOM 667 C C . ALA A 1 81 ? -2.865 0.261 -3.787 1.00 94.75 81 ALA A C 1
ATOM 669 O O . ALA A 1 81 ? -3.624 0.616 -2.887 1.00 94.75 81 ALA A O 1
ATOM 670 N N . VAL A 1 82 ? -1.555 0.527 -3.752 1.00 96.06 82 VAL A N 1
ATOM 671 C CA . VAL A 1 82 ? -0.903 1.251 -2.644 1.00 96.06 82 VAL A CA 1
ATOM 672 C C . VAL A 1 82 ? -1.519 2.641 -2.445 1.00 96.06 82 VAL A C 1
ATOM 674 O O . VAL A 1 82 ? -1.820 3.027 -1.318 1.00 96.06 82 VAL A O 1
ATOM 677 N N . LYS A 1 83 ? -1.773 3.385 -3.532 1.00 95.19 83 LYS A N 1
ATOM 678 C CA . LYS A 1 83 ? -2.430 4.701 -3.479 1.00 95.19 83 LYS A CA 1
ATOM 679 C C . LYS A 1 83 ? -3.815 4.622 -2.832 1.00 95.19 83 LYS A C 1
ATOM 681 O O . LYS A 1 83 ? -4.153 5.506 -2.051 1.00 95.19 83 LYS A O 1
ATOM 686 N N . ILE A 1 84 ? -4.612 3.605 -3.168 1.00 94.81 84 ILE A N 1
ATOM 687 C CA . ILE A 1 84 ? -5.950 3.405 -2.590 1.00 94.81 84 ILE A CA 1
ATOM 688 C C . ILE A 1 84 ? -5.836 3.176 -1.081 1.00 94.81 84 ILE A C 1
ATOM 690 O O . ILE A 1 84 ? -6.469 3.900 -0.319 1.00 94.81 84 ILE A O 1
ATOM 694 N N . VAL A 1 85 ? -4.960 2.263 -0.652 1.00 96.31 85 VAL A N 1
ATOM 695 C CA . VAL A 1 85 ? -4.744 1.961 0.772 1.00 96.31 85 VAL A CA 1
ATOM 696 C C . VAL A 1 85 ? -4.301 3.197 1.557 1.00 96.31 85 VAL A C 1
ATOM 698 O O . VAL A 1 85 ? -4.882 3.507 2.594 1.00 96.31 85 VAL A O 1
ATOM 701 N N . ILE A 1 86 ? -3.320 3.949 1.048 1.00 96.06 86 ILE A N 1
ATOM 702 C CA . ILE A 1 86 ? -2.859 5.191 1.687 1.00 96.06 86 ILE A CA 1
ATOM 703 C C . ILE A 1 86 ? -4.002 6.210 1.786 1.00 96.06 86 ILE A C 1
ATOM 705 O O . ILE A 1 86 ? -4.191 6.823 2.835 1.00 96.06 86 ILE A O 1
ATOM 709 N N . ALA A 1 87 ? -4.778 6.393 0.715 1.00 95.62 87 ALA A N 1
ATOM 710 C CA . ALA A 1 87 ? -5.894 7.334 0.707 1.00 95.62 87 ALA A CA 1
ATOM 711 C C . ALA A 1 87 ? -7.006 6.931 1.687 1.00 95.62 87 ALA A C 1
ATOM 713 O O . ALA A 1 87 ? -7.606 7.804 2.314 1.00 95.62 87 ALA A O 1
ATOM 714 N N . ASP A 1 88 ? -7.281 5.635 1.826 1.00 95.25 88 ASP A N 1
ATOM 715 C CA . ASP A 1 88 ? -8.268 5.119 2.771 1.00 95.25 88 ASP A CA 1
ATOM 716 C C . ASP A 1 88 ? -7.795 5.291 4.221 1.00 95.25 88 ASP A C 1
ATOM 718 O O . ASP A 1 88 ? -8.560 5.797 5.041 1.00 95.25 88 ASP A O 1
ATOM 722 N N . LEU A 1 89 ? -6.525 4.997 4.524 1.00 96.12 89 LEU A N 1
ATOM 723 C CA . LEU A 1 89 ? -5.933 5.241 5.846 1.00 96.12 89 LEU A CA 1
ATOM 724 C C . LEU A 1 89 ? -5.963 6.724 6.227 1.00 96.12 89 LEU A C 1
ATOM 726 O O . LEU A 1 89 ? -6.415 7.070 7.316 1.00 96.12 89 LEU A O 1
ATOM 730 N N . LEU A 1 90 ? -5.543 7.615 5.322 1.00 95.56 90 LEU A N 1
ATOM 731 C CA . LEU A 1 90 ? -5.602 9.062 5.551 1.00 95.56 90 LEU A CA 1
ATOM 732 C C . LEU A 1 90 ? -7.039 9.529 5.809 1.00 95.56 90 LEU A C 1
ATOM 734 O O . LEU A 1 90 ? -7.272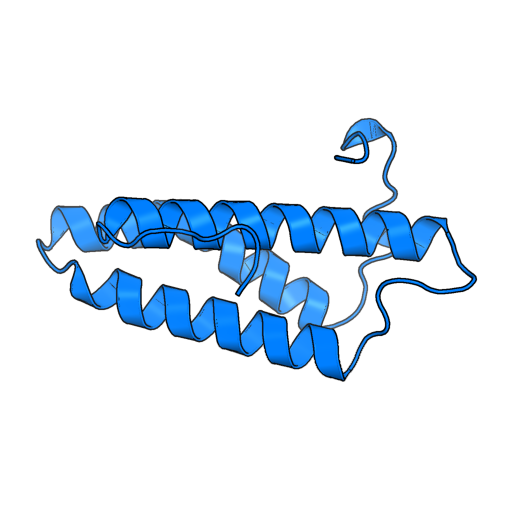 10.303 6.736 1.00 95.56 90 LEU A O 1
ATOM 738 N N . ARG A 1 91 ? -8.013 9.014 5.046 1.00 94.69 91 ARG A N 1
ATOM 739 C CA . ARG A 1 91 ? -9.433 9.344 5.227 1.00 94.69 91 ARG A CA 1
ATOM 740 C C . ARG A 1 91 ? -9.958 8.886 6.586 1.00 94.69 91 ARG A C 1
ATOM 742 O O . ARG A 1 91 ? -10.661 9.656 7.234 1.00 94.69 91 ARG A O 1
ATOM 749 N N . ILE A 1 92 ? -9.609 7.674 7.023 1.00 94.12 92 ILE A N 1
ATOM 750 C CA . ILE A 1 92 ? -9.977 7.149 8.349 1.00 94.12 92 ILE A CA 1
ATOM 751 C C . ILE A 1 92 ? -9.381 8.024 9.460 1.00 94.12 92 ILE A C 1
ATOM 753 O O . ILE A 1 92 ? -10.061 8.329 10.435 1.00 94.12 92 ILE A O 1
ATOM 757 N N . LEU A 1 93 ? -8.143 8.489 9.283 1.00 94.00 93 LEU A N 1
ATOM 758 C CA . LEU A 1 93 ? -7.453 9.377 10.222 1.00 94.00 93 LEU A CA 1
ATOM 759 C C . LEU A 1 93 ? -7.940 10.839 10.171 1.00 94.00 93 LEU A C 1
ATOM 761 O O . LEU A 1 93 ? -7.449 11.671 10.932 1.00 94.00 93 LEU A O 1
ATOM 765 N N . GLY A 1 94 ? -8.883 11.178 9.286 1.00 93.69 94 GLY A N 1
ATOM 766 C CA . GLY A 1 94 ? -9.386 12.545 9.123 1.00 93.69 94 GLY A CA 1
ATOM 767 C C . GLY A 1 94 ? -8.388 13.505 8.465 1.00 93.69 94 GLY A C 1
ATOM 768 O O . GLY A 1 94 ? -8.509 14.720 8.614 1.00 93.69 94 GLY A O 1
ATOM 769 N N . ILE A 1 95 ? -7.401 12.977 7.740 1.00 93.56 95 ILE A N 1
ATOM 770 C CA . ILE A 1 95 ? -6.350 13.737 7.058 1.00 93.56 95 ILE A CA 1
ATOM 771 C C . ILE A 1 95 ? -6.696 13.845 5.567 1.00 93.56 95 ILE A C 1
ATOM 773 O O . ILE A 1 95 ? -7.180 12.896 4.946 1.00 93.56 95 ILE A O 1
ATOM 777 N N . SER A 1 96 ? -6.443 15.008 4.962 1.00 86.25 96 SER A N 1
ATOM 778 C CA . SER A 1 96 ? -6.603 15.170 3.516 1.00 86.25 96 SER A CA 1
ATOM 779 C C . SER A 1 96 ? -5.559 14.344 2.752 1.00 86.25 96 SER A C 1
ATOM 781 O O . SER A 1 96 ? -4.388 14.296 3.119 1.00 86.25 96 SER A O 1
ATOM 783 N N . ALA A 1 97 ? -5.980 13.700 1.661 1.00 85.94 97 ALA A N 1
ATOM 784 C CA . ALA A 1 97 ? -5.101 12.952 0.763 1.00 85.94 97 ALA A CA 1
ATOM 785 C C . ALA A 1 97 ? -4.898 13.749 -0.542 1.00 85.94 97 ALA A C 1
ATOM 787 O O . ALA A 1 97 ? -5.672 13.571 -1.487 1.00 85.94 97 ALA A O 1
ATOM 788 N N . PRO A 1 98 ? -3.925 14.680 -0.604 1.00 80.94 98 PRO A N 1
ATOM 789 C CA . PRO A 1 98 ? -3.725 15.515 -1.782 1.00 80.94 98 PRO A CA 1
ATOM 790 C C . PRO A 1 98 ? -3.232 14.688 -2.978 1.00 80.94 98 PRO A C 1
ATOM 792 O O . PRO A 1 98 ? -2.364 13.828 -2.850 1.00 80.94 98 PRO A O 1
ATOM 795 N N . GLU A 1 99 ? -3.759 14.972 -4.174 1.00 77.75 99 GLU A N 1
ATOM 796 C CA . GLU A 1 99 ? -3.323 14.297 -5.409 1.00 77.75 99 GLU A CA 1
ATOM 797 C C . GLU A 1 99 ? -1.931 14.738 -5.882 1.00 77.75 99 GLU A C 1
ATOM 799 O O . GLU A 1 99 ? -1.294 14.051 -6.684 1.00 77.75 99 GLU A O 1
ATOM 804 N N . ARG A 1 100 ? -1.478 15.900 -5.408 1.00 67.38 100 ARG A N 1
ATOM 805 C CA . ARG A 1 100 ? -0.158 16.479 -5.646 1.00 67.38 100 ARG A CA 1
ATOM 806 C C . ARG A 1 100 ? 0.307 17.132 -4.350 1.00 67.38 100 ARG A C 1
ATOM 808 O O . ARG A 1 100 ? -0.444 17.925 -3.784 1.00 67.38 100 ARG A O 1
ATOM 815 N N . MET A 1 101 ? 1.504 16.765 -3.902 1.00 54.94 101 MET A N 1
ATOM 816 C CA . MET A 1 101 ? 2.219 17.441 -2.817 1.00 54.94 101 MET A CA 1
ATOM 817 C C . MET A 1 101 ? 3.146 18.504 -3.393 1.00 54.94 101 MET A C 1
ATOM 819 O O . MET A 1 101 ? 3.685 18.258 -4.498 1.00 54.94 101 MET A O 1
#

Secondary structure (DSSP, 8-state):
----GGGS-GGG--SHHHHHHHHHHHTHHHHHHHHHHHT-THHHHHHHHHHHHHHHHHHHHS-SS-S-HHHHHHHHHHHHHHHHHHHHHHHHTT----S--

Mean predicted aligned error: 3.8 Å

Foldseek 3Di:
DQPDPVPADLVLQDDPLLVVLVVLLVCLVVQVVVCVVVVNLVSLVVSLVVNVVSVVVCVVVDPLDDPPVRSNNNSVNSVVSSLVSNCVSCVVVVHDDDPPD